Protein AF-A0A8D8ZT81-F1 (afdb_monomer_lite)

pLDDT: mean 88.13, std 11.69, range [46.69, 97.88]

Foldseek 3Di:
DEFEFLVCVVVCVVLVVVQCDDDVPFHRHDDDACLVVVVPCVVPVLVVCVVCLVVDQAYEYADDPLLVVLLVCPDDPPPDDDSSGSRSNCSNVSLVVLVVVCVVVVNDDRHYEYEYAPVCVVVQVPDPVQVPDSSNVHYDYSVCSVVVSVVVGVD

Organism: NCBI:txid428564

Radius of gyration: 14.97 Å; chains: 1; bounding box: 43×34×32 Å

Sequence (155 aa):
MLTYASDGVEFVKDISAKFRTPREGKLPIGVLTLGEQKNIAVNNPEKFVLDMFPQVDYIVPILTPGYFKSLSQHNIHQSTFTNSNLDEAFTSLVHDLMCKHYVQNNCLNDKFRCLIPDLYTMSITNDDNFLSDPTLNVWLPLSDLDTLVSVMLKN

Secondary structure (DSSP, 8-state):
-EE--GGGHHHHHHHHHHHHS-BTTBPPPP---TTTTHHHHTT-HHHHHHHHHHH-S-BEEB--HHHHHHHT-----TT---TTTHHHHTHHHHHHHHHHHHHHTTT--SSB-EEE-GGGHHHHHT-HHHHH-TTTSSEEEGGGHHHHHHHHTT-

Structure (mmCIF, N/CA/C/O backbone):
data_AF-A0A8D8ZT81-F1
#
_entry.id   AF-A0A8D8ZT81-F1
#
loop_
_atom_site.group_PDB
_atom_site.id
_atom_site.type_symbol
_atom_site.label_atom_id
_atom_site.label_alt_id
_atom_site.label_comp_id
_atom_site.label_asym_id
_atom_site.label_entity_id
_atom_site.label_seq_id
_atom_site.pdbx_PDB_ins_code
_atom_site.Cartn_x
_atom_site.Cartn_y
_atom_site.Cartn_z
_atom_site.occupancy
_atom_site.B_iso_or_equiv
_atom_site.auth_seq_id
_atom_site.auth_comp_id
_atom_site.auth_asym_id
_atom_site.auth_atom_id
_atom_site.pdbx_PDB_model_num
ATOM 1 N N . MET A 1 1 ? 0.427 2.541 7.259 1.00 94.88 1 MET A N 1
ATOM 2 C CA . MET A 1 1 ? 1.680 2.809 6.517 1.00 94.88 1 MET A CA 1
ATOM 3 C C . MET A 1 1 ? 1.401 2.693 5.033 1.00 94.88 1 MET A C 1
ATOM 5 O O . MET A 1 1 ? 0.756 1.727 4.643 1.00 94.88 1 MET A O 1
ATOM 9 N N . LEU A 1 2 ? 1.840 3.663 4.232 1.00 96.44 2 LEU A N 1
ATOM 10 C CA . LEU A 1 2 ? 1.806 3.553 2.770 1.00 96.44 2 LEU A CA 1
ATOM 11 C C . LEU A 1 2 ? 3.146 2.980 2.292 1.00 96.44 2 LEU A C 1
ATOM 13 O O . LEU A 1 2 ? 4.187 3.348 2.831 1.00 96.44 2 LEU A O 1
ATOM 17 N N . THR A 1 3 ? 3.124 2.096 1.298 1.00 95.25 3 THR A N 1
ATOM 18 C CA . THR A 1 3 ? 4.331 1.573 0.636 1.00 95.25 3 THR A CA 1
ATOM 19 C C . THR A 1 3 ? 4.159 1.691 -0.873 1.00 95.25 3 THR A C 1
ATOM 21 O O . THR A 1 3 ? 3.086 1.394 -1.397 1.00 95.25 3 THR A O 1
ATOM 24 N N . TYR A 1 4 ? 5.168 2.224 -1.558 1.00 95.31 4 TYR A N 1
ATOM 25 C CA . TYR A 1 4 ? 5.050 2.687 -2.939 1.00 95.31 4 TYR A CA 1
ATOM 26 C C . TYR A 1 4 ? 6.430 2.813 -3.594 1.00 95.31 4 TYR A C 1
ATOM 28 O O . TYR A 1 4 ? 7.428 3.020 -2.904 1.00 95.31 4 TYR A O 1
ATOM 36 N N . ALA A 1 5 ? 6.476 2.708 -4.923 1.00 93.38 5 ALA A N 1
ATOM 37 C CA . ALA A 1 5 ? 7.661 3.020 -5.724 1.00 93.38 5 ALA A CA 1
ATOM 38 C C . ALA A 1 5 ? 7.642 4.478 -6.224 1.00 93.38 5 ALA A C 1
ATOM 40 O O . ALA A 1 5 ? 6.660 5.195 -6.017 1.00 93.38 5 ALA A O 1
ATOM 41 N N . SER A 1 6 ? 8.707 4.937 -6.893 1.00 91.75 6 SER A N 1
ATOM 42 C CA . SER A 1 6 ? 8.830 6.330 -7.360 1.00 91.75 6 SER A CA 1
ATOM 43 C C . SER A 1 6 ? 7.685 6.789 -8.270 1.00 91.75 6 SER A C 1
ATOM 45 O O . SER A 1 6 ? 7.289 7.952 -8.218 1.00 91.75 6 SER A O 1
ATOM 47 N N . ASP A 1 7 ? 7.116 5.893 -9.077 1.00 93.69 7 ASP A N 1
ATOM 48 C CA . ASP A 1 7 ? 5.949 6.166 -9.932 1.00 93.69 7 ASP A CA 1
ATOM 49 C C . ASP A 1 7 ? 4.618 6.227 -9.153 1.00 93.69 7 ASP A C 1
ATOM 51 O O . ASP A 1 7 ? 3.593 6.632 -9.696 1.00 93.69 7 ASP A O 1
ATOM 55 N N . GLY A 1 8 ? 4.632 5.878 -7.865 1.00 94.12 8 GLY A N 1
ATOM 56 C CA . GLY A 1 8 ? 3.505 5.9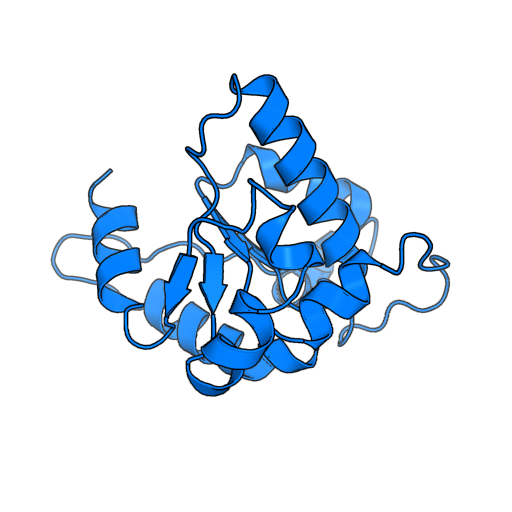79 -6.941 1.00 94.12 8 GLY A CA 1
ATOM 57 C C . GLY A 1 8 ? 3.406 7.310 -6.181 1.00 94.12 8 GLY A C 1
ATOM 58 O O . GLY A 1 8 ? 2.396 7.566 -5.522 1.00 94.12 8 GLY A O 1
ATOM 59 N N . VAL A 1 9 ? 4.442 8.158 -6.242 1.00 93.06 9 VAL A N 1
ATOM 60 C CA . VAL A 1 9 ? 4.605 9.347 -5.378 1.00 93.06 9 VAL A CA 1
ATOM 61 C C . VAL A 1 9 ? 3.427 10.320 -5.471 1.00 93.06 9 VAL A C 1
ATOM 63 O O . VAL A 1 9 ? 3.009 10.878 -4.456 1.00 93.06 9 VAL A O 1
ATOM 66 N N . GLU A 1 10 ? 2.897 10.558 -6.671 1.00 93.50 10 GLU A N 1
ATOM 67 C CA . GLU A 1 10 ? 1.787 11.501 -6.861 1.00 93.50 10 GLU A CA 1
ATOM 68 C C . GLU A 1 10 ? 0.496 10.980 -6.226 1.00 93.50 10 GLU A C 1
ATOM 70 O O . GLU A 1 10 ? -0.115 11.692 -5.430 1.00 93.50 10 GLU A O 1
ATOM 75 N N . PHE A 1 11 ? 0.158 9.704 -6.442 1.00 95.94 11 PHE A N 1
ATOM 76 C CA . PHE A 1 11 ? -1.006 9.078 -5.807 1.00 95.94 11 PHE A CA 1
ATOM 77 C C . PHE A 1 11 ? -0.902 9.101 -4.283 1.00 95.94 11 PHE A C 1
ATOM 79 O O . PHE A 1 11 ? -1.884 9.355 -3.591 1.00 95.94 11 PHE A O 1
ATOM 86 N N . VAL A 1 12 ? 0.296 8.884 -3.736 1.00 94.81 12 VAL A N 1
ATOM 87 C CA . VAL A 1 12 ? 0.531 8.917 -2.287 1.00 94.81 12 VAL A CA 1
ATOM 88 C C . VAL A 1 12 ? 0.234 10.281 -1.686 1.00 94.81 12 VAL A C 1
ATOM 90 O O . VAL A 1 12 ? -0.309 10.334 -0.580 1.00 94.81 12 VAL A O 1
ATOM 93 N N . LYS A 1 13 ? 0.543 11.381 -2.380 1.00 93.44 13 LYS A N 1
ATOM 94 C CA . LYS A 1 13 ? 0.208 12.730 -1.897 1.00 93.44 13 LYS A CA 1
ATOM 95 C C . LYS A 1 13 ? -1.303 12.892 -1.759 1.00 93.44 13 LYS A C 1
ATOM 97 O O . LYS A 1 13 ? -1.770 13.311 -0.697 1.00 93.44 13 LYS A O 1
ATOM 102 N N . ASP A 1 14 ? -2.049 12.487 -2.781 1.00 94.50 14 ASP A N 1
ATOM 103 C CA . ASP A 1 14 ? -3.509 12.600 -2.810 1.00 94.50 14 ASP A CA 1
ATOM 104 C C . ASP A 1 14 ? -4.170 11.687 -1.768 1.00 94.50 14 ASP A C 1
ATOM 106 O O . ASP A 1 14 ? -5.022 12.125 -0.990 1.00 94.50 14 ASP A O 1
ATOM 110 N N . ILE A 1 15 ? -3.714 10.434 -1.674 1.00 96.62 15 ILE A N 1
ATOM 111 C CA . ILE A 1 15 ? -4.177 9.462 -0.675 1.00 96.62 15 ILE A CA 1
ATOM 112 C C . ILE A 1 15 ? -3.893 9.970 0.737 1.00 96.62 15 ILE A C 1
ATOM 114 O O . ILE A 1 15 ? -4.775 9.942 1.595 1.00 96.62 15 ILE A O 1
ATOM 118 N N . SER A 1 16 ? -2.685 10.481 0.983 1.00 95.75 16 SER A N 1
ATOM 119 C CA . SER A 1 16 ? -2.296 11.006 2.293 1.00 95.75 16 SER A CA 1
ATOM 120 C C . SER A 1 16 ? -3.150 12.203 2.694 1.00 95.75 16 SER A C 1
ATOM 122 O O . SER A 1 16 ? -3.598 12.279 3.838 1.00 95.75 16 SER A O 1
ATOM 124 N N . ALA A 1 17 ? -3.415 13.124 1.763 1.00 94.88 17 ALA A N 1
ATOM 125 C CA . ALA A 1 17 ? -4.303 14.257 2.000 1.00 94.88 17 ALA A CA 1
ATOM 126 C C . ALA A 1 17 ? -5.726 13.785 2.336 1.00 94.88 17 ALA A C 1
ATOM 128 O O . ALA A 1 17 ? -6.330 14.254 3.305 1.00 94.88 17 ALA A O 1
ATOM 129 N N . LYS A 1 18 ? -6.241 12.797 1.597 1.00 94.81 18 LYS A N 1
ATOM 130 C CA . LYS A 1 18 ? -7.568 12.218 1.831 1.00 94.81 18 LYS A CA 1
ATOM 131 C C . LYS A 1 18 ? -7.670 11.515 3.185 1.00 94.81 18 LYS A C 1
ATOM 133 O O . LYS A 1 18 ? -8.645 11.726 3.902 1.00 94.81 18 LYS A O 1
ATOM 138 N N . PHE A 1 19 ? -6.673 10.714 3.553 1.00 95.81 19 PHE A N 1
ATOM 139 C CA . PHE A 1 19 ? -6.602 10.022 4.846 1.00 95.81 19 PHE A CA 1
ATOM 140 C C . PHE A 1 19 ? -6.542 11.009 6.017 1.00 95.81 19 PHE A C 1
ATOM 142 O O . PHE A 1 19 ? -7.202 10.805 7.035 1.00 95.81 19 PHE A O 1
ATOM 149 N N . ARG A 1 20 ? -5.817 12.120 5.846 1.00 94.75 20 ARG A N 1
ATOM 150 C CA . ARG A 1 20 ? -5.686 13.188 6.850 1.00 94.75 20 ARG A CA 1
ATOM 151 C C . ARG A 1 20 ? -6.867 14.162 6.884 1.00 94.75 20 ARG A C 1
ATOM 153 O O . ARG A 1 20 ? -6.908 15.019 7.764 1.00 94.75 20 ARG A O 1
ATOM 160 N N . THR A 1 21 ? -7.820 14.054 5.960 1.00 93.50 21 THR A N 1
ATOM 161 C CA . THR A 1 21 ? -9.006 14.914 5.948 1.00 93.50 21 THR A CA 1
ATOM 162 C C . THR A 1 21 ? -9.966 14.480 7.063 1.00 93.50 21 THR A C 1
ATOM 164 O O . THR A 1 21 ? -10.425 13.334 7.045 1.00 93.50 21 THR A O 1
ATOM 167 N N . PRO A 1 22 ? -10.300 15.361 8.028 1.00 89.25 22 PRO A N 1
ATOM 168 C CA . PRO A 1 22 ? -11.259 15.045 9.082 1.00 89.25 22 PRO A CA 1
ATOM 169 C C . PRO A 1 22 ? -12.632 14.696 8.510 1.00 89.25 22 PRO A C 1
ATOM 171 O O . PRO A 1 22 ? -13.059 15.246 7.493 1.00 89.25 22 PRO A O 1
ATOM 174 N N . ARG A 1 23 ? -13.349 13.805 9.192 1.00 87.50 23 ARG A N 1
ATOM 175 C CA . ARG A 1 23 ? -14.726 13.433 8.850 1.00 87.50 23 ARG A CA 1
ATOM 176 C C . ARG A 1 23 ? -15.615 13.658 10.057 1.00 87.50 23 ARG A C 1
ATOM 178 O O . ARG A 1 23 ? -15.145 13.613 11.191 1.00 87.50 23 ARG A O 1
ATOM 185 N N . GLU A 1 24 ? -16.892 13.920 9.813 1.00 88.19 24 GLU A N 1
ATOM 186 C CA . GLU A 1 24 ? -17.841 14.222 10.880 1.00 88.19 24 GLU A CA 1
ATOM 187 C C . GLU A 1 24 ? -17.830 13.121 11.953 1.00 88.19 24 GLU A C 1
ATOM 189 O O . GLU A 1 24 ? -18.019 11.939 11.660 1.00 88.19 24 GLU A O 1
ATOM 194 N N . GLY A 1 25 ? -17.524 13.516 13.191 1.00 84.75 25 GLY A N 1
ATOM 195 C CA . GLY A 1 25 ? -17.452 12.612 14.338 1.00 84.75 25 GLY A CA 1
ATOM 196 C C . GLY A 1 25 ? -16.271 11.631 14.354 1.00 84.75 25 GLY A C 1
ATOM 197 O O . GLY A 1 25 ? -16.279 10.732 15.192 1.00 84.75 25 GLY A O 1
ATOM 198 N N . LYS A 1 26 ? -15.266 11.760 13.470 1.00 88.25 26 LYS A N 1
ATOM 199 C CA . LYS A 1 26 ? -14.120 10.833 13.396 1.00 88.25 26 LYS A CA 1
ATOM 200 C C . LYS A 1 26 ? -12.773 11.549 13.303 1.00 88.25 26 LYS A C 1
ATOM 202 O O . LYS A 1 26 ? -12.631 12.556 12.609 1.00 88.25 26 LYS A O 1
ATOM 207 N N . LEU A 1 27 ? -11.766 10.989 13.976 1.00 89.25 27 LEU A N 1
ATOM 208 C CA . LEU A 1 27 ? -10.385 11.460 13.866 1.00 89.25 27 LEU A CA 1
ATOM 209 C C . LEU A 1 27 ? -9.811 11.147 12.470 1.00 89.25 27 LEU A C 1
ATOM 211 O O . LEU A 1 27 ? -10.183 10.132 11.874 1.00 89.25 27 LEU A O 1
ATOM 215 N N . PRO A 1 28 ? -8.903 11.991 11.945 1.00 92.62 28 PRO A N 1
ATOM 216 C CA . PRO A 1 28 ? -8.165 11.684 10.726 1.00 92.62 28 PRO A CA 1
ATOM 217 C C . PRO A 1 28 ? -7.347 10.397 10.849 1.00 92.62 28 PRO A C 1
ATOM 219 O O . PRO A 1 28 ? -6.858 10.063 11.929 1.00 92.62 28 PRO A O 1
ATOM 222 N N . ILE A 1 29 ? -7.128 9.718 9.725 1.00 94.00 29 ILE A N 1
ATOM 223 C CA . ILE A 1 29 ? -6.245 8.553 9.675 1.00 94.00 29 ILE A CA 1
ATOM 224 C C . ILE A 1 29 ? -4.791 9.032 9.725 1.00 94.00 29 ILE A C 1
ATOM 226 O O . ILE A 1 29 ? -4.356 9.855 8.914 1.00 94.00 29 ILE A O 1
ATOM 230 N N . GLY A 1 30 ? -4.025 8.485 10.670 1.00 93.62 30 GLY A N 1
ATOM 231 C CA . GLY A 1 30 ? -2.580 8.673 10.732 1.00 93.62 30 GLY A CA 1
ATOM 232 C C . GLY A 1 30 ? -1.893 8.020 9.532 1.00 93.62 30 GLY A C 1
ATOM 233 O O . GLY A 1 30 ? -2.116 6.848 9.232 1.00 93.62 30 GLY A O 1
ATOM 234 N N . VAL A 1 31 ? -1.034 8.771 8.845 1.00 94.19 31 VAL A N 1
ATOM 235 C CA . VAL A 1 31 ? -0.309 8.281 7.667 1.00 94.19 31 VAL A CA 1
ATOM 236 C C . VAL A 1 31 ? 1.181 8.263 7.958 1.00 94.19 31 VAL A C 1
ATOM 238 O O . VAL A 1 31 ? 1.742 9.274 8.379 1.00 94.19 31 VAL A O 1
ATOM 241 N N . LEU A 1 32 ? 1.792 7.102 7.719 1.00 93.00 32 LEU A N 1
ATOM 242 C CA . LEU A 1 32 ? 3.221 6.855 7.863 1.00 93.00 32 LEU A CA 1
ATOM 243 C C . LEU A 1 32 ? 3.814 6.515 6.495 1.00 93.00 32 LEU A C 1
ATOM 245 O O . LEU A 1 32 ? 3.395 5.529 5.880 1.00 93.00 32 LEU A O 1
ATOM 249 N N . THR A 1 33 ? 4.790 7.316 6.078 1.00 88.69 33 THR A N 1
ATOM 250 C CA . THR A 1 33 ? 5.705 7.075 4.955 1.00 88.69 33 THR A CA 1
ATOM 251 C C . THR A 1 33 ? 7.141 7.236 5.457 1.00 88.69 33 THR A C 1
ATOM 253 O O . THR A 1 33 ? 7.382 7.985 6.414 1.00 88.69 33 THR A O 1
ATOM 256 N N . LEU A 1 34 ? 8.103 6.540 4.851 1.00 80.69 34 LEU A N 1
ATOM 257 C CA . LEU A 1 34 ? 9.515 6.661 5.230 1.00 80.69 34 LEU A CA 1
ATOM 258 C C . LEU A 1 34 ? 10.058 8.047 4.877 1.00 80.69 34 LEU A C 1
ATOM 260 O O . LEU A 1 34 ? 10.792 8.636 5.674 1.00 80.69 34 LEU A O 1
ATOM 264 N N . GLY A 1 35 ? 9.642 8.609 3.739 1.00 75.56 35 GLY A N 1
ATOM 265 C CA . GLY A 1 35 ? 10.015 9.956 3.312 1.00 75.56 35 GLY A CA 1
ATOM 266 C C . GLY A 1 35 ? 9.624 11.053 4.311 1.00 75.56 35 GLY A C 1
ATOM 267 O O . GLY A 1 35 ? 10.422 11.957 4.576 1.00 75.56 35 GLY A O 1
ATOM 268 N N . GLU A 1 36 ? 8.437 10.973 4.925 1.00 75.50 36 GLU A N 1
ATOM 269 C CA . GLU A 1 36 ? 7.996 11.950 5.938 1.00 75.50 36 GLU A CA 1
ATOM 270 C C . GLU A 1 36 ? 8.721 11.781 7.282 1.00 75.50 36 GLU A C 1
ATOM 272 O O . GLU A 1 36 ? 8.912 12.759 8.004 1.00 75.50 36 GLU A O 1
ATOM 277 N N . GLN A 1 37 ? 9.178 10.566 7.605 1.00 73.25 37 GLN A N 1
ATOM 278 C CA . GLN A 1 37 ? 9.865 10.239 8.863 1.00 73.25 37 GLN A CA 1
ATOM 279 C C . GLN A 1 37 ? 11.396 10.258 8.745 1.00 73.25 37 GLN A C 1
ATOM 281 O O . GLN A 1 37 ? 12.101 9.767 9.629 1.00 73.25 37 GLN A O 1
ATOM 286 N N . LYS A 1 38 ? 11.934 10.874 7.685 1.00 68.19 38 LYS A N 1
ATOM 287 C CA . LYS A 1 38 ? 13.367 10.892 7.345 1.00 68.19 38 LYS A CA 1
ATOM 288 C C . LYS A 1 38 ? 14.305 11.229 8.511 1.00 68.19 38 LYS A C 1
ATOM 290 O O . LYS A 1 38 ? 15.352 10.612 8.645 1.00 68.19 38 LYS A O 1
ATOM 295 N N . ASN A 1 39 ? 13.928 12.152 9.397 1.00 65.69 39 ASN A N 1
ATOM 296 C CA . ASN A 1 39 ? 14.792 12.571 10.510 1.00 65.69 39 ASN A CA 1
ATOM 297 C C . ASN A 1 39 ? 15.028 11.450 11.541 1.00 65.69 39 ASN A C 1
ATOM 299 O O . ASN A 1 39 ? 16.002 11.502 12.286 1.00 65.69 39 ASN A O 1
ATOM 303 N N . ILE A 1 40 ? 14.142 10.452 11.583 1.00 65.19 40 ILE A N 1
ATOM 304 C CA . ILE A 1 40 ? 14.206 9.291 12.477 1.00 65.19 40 ILE A CA 1
ATOM 305 C C . ILE A 1 40 ? 14.639 8.050 11.682 1.00 65.19 40 ILE A C 1
ATOM 307 O O . ILE A 1 40 ? 15.469 7.273 12.151 1.00 65.19 40 ILE A O 1
ATOM 311 N N . ALA A 1 41 ? 14.132 7.897 10.455 1.00 61.81 41 ALA A N 1
ATOM 312 C CA . ALA A 1 41 ? 14.383 6.739 9.604 1.00 61.81 41 ALA A CA 1
ATOM 313 C C . ALA A 1 41 ? 15.797 6.708 8.999 1.00 61.81 41 ALA A C 1
ATOM 315 O O . ALA A 1 41 ? 16.345 5.626 8.856 1.00 61.81 41 ALA A O 1
ATOM 316 N N . VAL A 1 42 ? 16.431 7.844 8.675 1.00 62.38 42 VAL A N 1
ATOM 317 C CA . VAL A 1 42 ? 17.718 7.865 7.934 1.00 62.38 42 VAL A CA 1
ATOM 318 C C . VAL A 1 42 ? 18.861 7.166 8.680 1.00 62.38 42 VAL A C 1
ATOM 320 O O . VAL A 1 42 ? 19.742 6.598 8.043 1.00 62.38 42 VAL A O 1
ATOM 323 N N . ASN A 1 43 ? 18.838 7.151 10.015 1.00 70.75 43 ASN A N 1
ATOM 324 C CA . ASN A 1 43 ? 19.900 6.517 10.800 1.00 70.75 43 ASN A CA 1
ATOM 325 C C . ASN A 1 43 ? 19.858 4.983 10.732 1.00 70.75 43 ASN A C 1
ATOM 327 O O . ASN A 1 43 ? 20.905 4.342 10.786 1.00 70.75 43 ASN A O 1
ATOM 331 N N . ASN A 1 44 ? 18.661 4.393 10.649 1.00 81.00 44 ASN A N 1
ATOM 332 C CA . ASN A 1 44 ? 18.472 2.954 10.471 1.00 81.00 44 ASN A CA 1
ATOM 333 C C . ASN A 1 44 ? 17.060 2.672 9.912 1.00 81.00 44 ASN A C 1
ATOM 335 O O . ASN A 1 44 ? 16.139 2.363 10.677 1.00 81.00 44 ASN A O 1
ATOM 339 N N . PRO A 1 45 ? 16.868 2.814 8.591 1.00 79.94 45 PRO A N 1
ATOM 340 C CA . PRO A 1 45 ? 15.539 2.740 7.986 1.00 79.94 45 PRO A CA 1
ATOM 341 C C . PRO A 1 45 ? 14.959 1.324 8.033 1.00 79.94 45 PRO A C 1
ATOM 343 O O . PRO A 1 45 ? 13.756 1.167 8.218 1.00 79.94 45 PRO A O 1
ATOM 346 N N . GLU A 1 46 ? 15.809 0.297 7.977 1.00 85.25 46 GLU A N 1
ATOM 347 C CA . GLU A 1 46 ? 15.404 -1.098 8.164 1.00 85.25 46 GLU A CA 1
ATOM 348 C C . GLU A 1 46 ? 14.806 -1.319 9.557 1.00 85.25 46 GLU A C 1
ATOM 350 O O . GLU A 1 46 ? 13.673 -1.788 9.683 1.00 85.25 46 GLU A O 1
ATOM 355 N N . LYS A 1 47 ? 15.527 -0.914 10.613 1.00 86.94 47 LYS A N 1
ATOM 356 C CA . LYS A 1 47 ? 15.016 -1.002 11.986 1.00 86.94 47 LYS A CA 1
ATOM 357 C C . LYS A 1 47 ? 13.722 -0.212 12.151 1.00 86.94 47 LYS A C 1
ATOM 359 O O . LYS A 1 47 ? 12.803 -0.693 12.803 1.00 86.94 47 LYS A O 1
ATOM 364 N N . PHE A 1 48 ? 13.639 0.974 11.555 1.00 87.62 48 PHE A N 1
ATOM 365 C CA . PHE A 1 48 ? 12.427 1.782 11.606 1.00 87.62 48 PHE A CA 1
ATOM 366 C C . PHE A 1 48 ? 11.225 1.050 10.993 1.00 87.62 48 PHE A C 1
ATOM 368 O O . PHE A 1 48 ? 10.164 1.004 11.611 1.00 87.62 48 PHE A O 1
ATOM 375 N N . VAL A 1 49 ? 11.387 0.436 9.815 1.00 90.62 49 VAL A N 1
ATOM 376 C CA . VAL A 1 49 ? 10.333 -0.376 9.185 1.00 90.62 49 VAL A CA 1
ATOM 377 C C . VAL A 1 49 ? 9.936 -1.541 10.092 1.00 90.62 49 VAL A C 1
ATOM 379 O O . VAL A 1 49 ? 8.745 -1.738 10.326 1.00 90.62 49 VAL A O 1
ATOM 382 N N . LEU A 1 50 ? 10.909 -2.271 10.644 1.00 91.88 50 LEU A N 1
ATOM 383 C CA . LEU A 1 50 ? 10.662 -3.402 11.546 1.00 91.88 50 LEU A CA 1
ATOM 384 C C . LEU A 1 50 ? 9.912 -2.992 12.820 1.00 91.88 50 LEU A C 1
ATOM 386 O O . LEU A 1 50 ? 9.010 -3.707 13.251 1.00 91.88 50 LEU A O 1
ATOM 390 N N . ASP A 1 51 ? 10.252 -1.840 13.400 1.00 91.81 51 ASP A N 1
ATOM 391 C CA . ASP A 1 51 ? 9.608 -1.327 14.608 1.00 91.81 51 ASP A CA 1
ATOM 392 C C . ASP A 1 51 ? 8.197 -0.787 14.302 1.00 91.81 51 ASP A C 1
ATOM 394 O O . ASP A 1 51 ? 7.282 -0.961 15.110 1.00 91.81 51 ASP A O 1
ATOM 398 N N . MET A 1 52 ? 7.987 -0.147 13.142 1.00 92.19 52 MET A N 1
ATOM 399 C CA . MET A 1 52 ? 6.705 0.476 12.790 1.00 92.19 52 MET A CA 1
ATOM 400 C C . MET A 1 52 ? 5.677 -0.485 12.200 1.00 92.19 52 MET A C 1
ATOM 402 O O . MET A 1 52 ? 4.480 -0.311 12.438 1.00 92.19 52 MET A O 1
ATOM 406 N N . PHE A 1 53 ? 6.111 -1.495 11.446 1.00 95.06 53 PHE A N 1
ATOM 407 C CA . PHE A 1 53 ? 5.221 -2.479 10.831 1.00 95.06 53 PHE A CA 1
ATOM 408 C C . PHE A 1 53 ? 4.211 -3.100 11.815 1.00 95.06 53 PHE A C 1
ATOM 410 O O . PHE A 1 53 ? 3.025 -3.141 11.477 1.00 95.06 53 PHE A O 1
ATOM 417 N N . PRO A 1 54 ? 4.585 -3.555 13.030 1.00 94.75 54 PRO A N 1
ATOM 418 C CA . PRO A 1 54 ? 3.611 -4.093 13.980 1.00 94.75 54 PRO A CA 1
ATOM 419 C C . PRO A 1 54 ? 2.694 -3.020 14.584 1.00 94.75 54 PRO A C 1
ATOM 421 O O . PRO A 1 54 ? 1.566 -3.341 14.939 1.00 94.75 54 PRO A O 1
ATOM 424 N N . GLN A 1 55 ? 3.138 -1.761 14.671 1.00 94.00 55 GLN A N 1
ATOM 425 C CA . GLN A 1 55 ? 2.410 -0.674 15.341 1.00 94.00 55 GLN A CA 1
ATOM 426 C C . GLN A 1 55 ? 1.290 -0.051 14.501 1.00 94.00 55 GLN A C 1
ATOM 428 O O . GLN A 1 55 ? 0.410 0.601 15.052 1.00 94.00 55 GLN A O 1
ATOM 433 N N . VAL A 1 56 ? 1.331 -0.190 13.175 1.00 95.00 56 VAL A N 1
ATOM 434 C CA . VAL A 1 56 ? 0.287 0.361 12.299 1.00 95.00 56 VAL A CA 1
ATOM 435 C C . VAL A 1 56 ? -0.894 -0.595 12.176 1.00 95.00 56 VAL A C 1
ATOM 437 O O . VAL A 1 56 ? -0.692 -1.804 12.084 1.00 95.00 56 VAL A O 1
ATOM 440 N N . ASP A 1 57 ? -2.113 -0.064 12.087 1.00 95.50 57 ASP A N 1
ATOM 441 C CA . ASP A 1 57 ? -3.321 -0.881 11.883 1.00 95.50 57 ASP A CA 1
ATOM 442 C C . ASP A 1 57 ? -3.382 -1.472 10.473 1.00 95.50 57 ASP A C 1
ATOM 444 O O . ASP A 1 57 ? -3.779 -2.617 10.284 1.00 95.50 57 ASP A O 1
ATOM 448 N N . TYR A 1 58 ? -2.938 -0.695 9.479 1.00 96.19 58 TYR A N 1
ATOM 449 C CA . TYR A 1 58 ? -3.002 -1.072 8.070 1.00 96.19 58 TYR A CA 1
ATOM 450 C C . TYR A 1 58 ? -1.688 -0.816 7.329 1.00 96.19 58 TYR A C 1
ATOM 452 O O . TYR A 1 58 ? -1.024 0.212 7.529 1.00 96.19 58 TYR A O 1
ATOM 460 N N . ILE A 1 59 ? -1.361 -1.7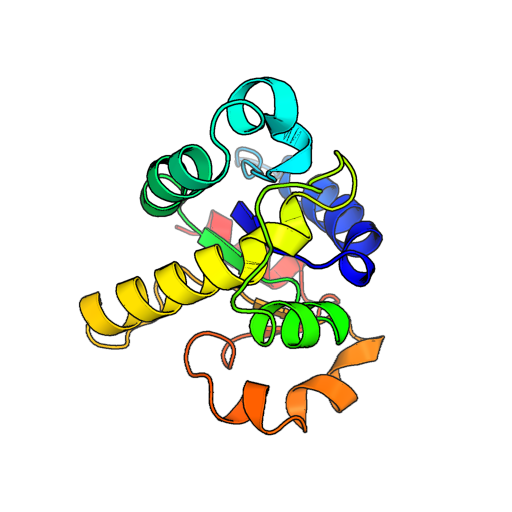20 6.406 1.00 97.06 59 ILE A N 1
ATOM 461 C CA . ILE A 1 59 ? -0.392 -1.499 5.326 1.00 97.06 59 ILE A CA 1
ATOM 462 C C . ILE A 1 59 ? -1.181 -1.270 4.038 1.00 97.06 59 ILE A C 1
ATOM 464 O O . ILE A 1 59 ? -2.077 -2.044 3.706 1.00 97.06 59 ILE A O 1
ATOM 468 N N . VAL A 1 60 ? -0.855 -0.204 3.316 1.00 97.56 60 VAL A N 1
ATOM 469 C CA . VAL A 1 60 ? -1.542 0.198 2.084 1.00 97.56 60 VAL A CA 1
ATOM 470 C C . VAL A 1 60 ? -0.507 0.253 0.959 1.00 97.56 60 VAL A C 1
ATOM 472 O O . VAL A 1 60 ? 0.146 1.286 0.774 1.00 97.56 60 VAL A O 1
ATOM 475 N N . PRO A 1 61 ? -0.292 -0.865 0.247 1.00 97.12 61 PRO A N 1
ATOM 476 C CA . PRO A 1 61 ? 0.515 -0.877 -0.964 1.00 97.12 61 PRO A CA 1
ATOM 477 C C . PRO A 1 61 ? -0.155 -0.096 -2.088 1.00 97.12 61 PRO A C 1
ATOM 479 O O . PRO A 1 61 ? -1.332 -0.317 -2.381 1.00 97.12 61 PRO A O 1
ATOM 482 N N . ILE A 1 62 ? 0.601 0.797 -2.723 1.00 97.50 62 ILE A N 1
ATOM 483 C CA . ILE A 1 62 ? 0.193 1.474 -3.954 1.00 97.50 62 ILE A CA 1
ATOM 484 C C . ILE A 1 62 ? 0.821 0.712 -5.109 1.00 97.50 62 ILE A C 1
ATOM 486 O O . ILE A 1 62 ? 2.013 0.847 -5.388 1.00 97.50 62 ILE A O 1
ATOM 490 N N . LEU A 1 63 ? 0.018 -0.140 -5.732 1.00 96.38 63 LEU A N 1
ATOM 491 C CA . LEU A 1 63 ? 0.481 -1.072 -6.743 1.00 96.38 63 LEU A CA 1
ATOM 492 C C . LEU A 1 63 ? 0.603 -0.340 -8.077 1.00 96.38 63 LEU A C 1
ATOM 494 O O . LEU A 1 63 ? -0.389 0.045 -8.693 1.00 96.38 63 LEU A O 1
ATOM 498 N N . THR A 1 64 ? 1.840 -0.153 -8.509 1.00 96.00 64 THR A N 1
ATOM 499 C CA . THR A 1 64 ? 2.238 0.412 -9.799 1.00 96.00 64 THR A CA 1
ATOM 500 C C . THR A 1 64 ? 3.199 -0.562 -10.488 1.00 96.00 64 THR A C 1
ATOM 502 O O . THR A 1 64 ? 3.757 -1.440 -9.822 1.00 96.00 64 THR A O 1
ATOM 505 N N . PRO A 1 65 ? 3.466 -0.427 -11.797 1.00 94.00 65 PRO A N 1
ATOM 506 C CA . PRO A 1 65 ? 4.525 -1.202 -12.442 1.00 94.00 65 PRO A CA 1
ATOM 507 C C . PRO A 1 65 ? 5.888 -1.053 -11.741 1.00 94.00 65 PRO A C 1
ATOM 509 O O . PRO A 1 65 ? 6.624 -2.031 -11.598 1.00 94.00 65 PRO A O 1
ATOM 512 N N . GLY A 1 66 ? 6.214 0.149 -11.250 1.00 92.81 66 GLY A N 1
ATOM 513 C CA . GLY A 1 66 ? 7.414 0.403 -10.455 1.00 92.81 66 GLY A CA 1
ATOM 514 C C . GLY A 1 66 ? 7.444 -0.374 -9.140 1.00 92.81 66 GLY A C 1
ATOM 515 O O . GLY A 1 66 ? 8.505 -0.872 -8.773 1.00 92.81 66 GLY A O 1
ATOM 516 N N . TYR A 1 67 ? 6.297 -0.553 -8.477 1.00 93.75 67 TYR A N 1
ATOM 517 C CA . TYR A 1 67 ? 6.198 -1.330 -7.238 1.00 93.75 67 TYR A CA 1
ATOM 518 C C . TYR A 1 67 ? 6.616 -2.789 -7.447 1.00 93.75 67 TYR A C 1
ATOM 520 O O . TYR A 1 67 ? 7.469 -3.299 -6.732 1.00 93.75 67 TYR A O 1
ATOM 528 N N . PHE A 1 68 ? 6.093 -3.466 -8.471 1.00 91.62 68 PHE A N 1
ATOM 529 C CA . PHE A 1 68 ? 6.491 -4.856 -8.748 1.00 91.62 68 PHE A CA 1
ATOM 530 C C . PHE A 1 68 ? 7.951 -4.962 -9.182 1.00 91.62 68 PHE A C 1
ATOM 532 O O . PHE A 1 68 ? 8.661 -5.891 -8.788 1.00 91.62 68 PHE A O 1
ATOM 539 N N . LYS A 1 69 ? 8.439 -3.974 -9.941 1.00 89.75 69 LYS A N 1
ATOM 540 C CA . LYS A 1 69 ? 9.856 -3.902 -10.297 1.00 89.75 69 LYS A CA 1
ATOM 541 C C . LYS A 1 69 ? 10.739 -3.819 -9.049 1.00 89.75 69 LYS A C 1
ATOM 543 O O . LYS A 1 69 ? 11.757 -4.509 -9.007 1.00 89.75 69 LYS A O 1
ATOM 548 N N . SER A 1 70 ? 10.359 -3.037 -8.041 1.00 88.50 70 SER A N 1
ATOM 549 C CA . SER A 1 70 ? 11.135 -2.912 -6.804 1.00 88.50 70 SER A CA 1
ATOM 550 C C . SER A 1 70 ? 11.056 -4.161 -5.914 1.00 88.50 70 SER A C 1
ATOM 552 O O . SER A 1 70 ? 12.035 -4.466 -5.238 1.00 88.50 70 SER A O 1
ATOM 554 N N . LEU A 1 71 ? 9.978 -4.957 -5.981 1.00 87.62 71 LEU A N 1
ATOM 555 C CA . LEU A 1 71 ? 9.913 -6.263 -5.300 1.00 87.62 71 LEU A CA 1
ATOM 556 C C . LEU A 1 71 ? 10.959 -7.255 -5.825 1.00 87.62 71 LEU A C 1
ATOM 558 O O . LEU A 1 71 ? 11.563 -7.984 -5.046 1.00 87.62 71 LEU A O 1
ATOM 562 N N . SER A 1 72 ? 11.220 -7.254 -7.136 1.00 77.44 72 SER A N 1
ATOM 563 C CA . SER A 1 72 ? 12.214 -8.152 -7.751 1.00 77.44 72 SER A CA 1
ATOM 564 C C . SER A 1 72 ? 13.670 -7.811 -7.391 1.00 77.44 72 SER A C 1
ATOM 566 O O . SER A 1 72 ? 14.588 -8.603 -7.618 1.00 77.44 72 SER A O 1
ATOM 568 N N . GLN A 1 73 ? 13.907 -6.627 -6.823 1.00 69.38 73 GLN A N 1
ATOM 569 C CA . GLN A 1 73 ? 15.229 -6.115 -6.479 1.00 69.38 73 GLN A CA 1
ATOM 570 C C . GLN A 1 73 ? 15.580 -6.453 -5.024 1.00 69.38 73 GLN A C 1
ATOM 572 O O . GLN A 1 73 ? 15.770 -5.571 -4.194 1.00 69.38 73 GLN A O 1
ATOM 577 N N . HIS A 1 74 ? 15.733 -7.743 -4.712 1.00 57.50 74 HIS A N 1
ATOM 578 C CA . HIS A 1 74 ? 16.029 -8.240 -3.355 1.00 57.50 74 HIS A CA 1
ATOM 579 C C . HIS A 1 74 ? 17.383 -7.802 -2.755 1.00 57.50 74 HIS A C 1
ATOM 581 O O . HIS A 1 74 ? 17.734 -8.220 -1.658 1.00 57.50 74 HIS A O 1
ATOM 587 N N . ASN A 1 75 ? 18.172 -6.979 -3.449 1.00 51.94 75 ASN A N 1
ATOM 588 C CA . ASN A 1 75 ? 19.512 -6.584 -3.021 1.00 51.94 75 ASN A CA 1
ATOM 589 C C . ASN A 1 75 ? 19.778 -5.116 -3.350 1.00 51.94 75 ASN A C 1
ATOM 591 O O . ASN A 1 75 ? 20.557 -4.801 -4.253 1.00 51.94 75 ASN A O 1
ATOM 595 N N . ILE A 1 76 ? 19.154 -4.198 -2.615 1.00 54.31 76 ILE A N 1
ATOM 596 C CA . ILE A 1 76 ? 19.604 -2.810 -2.662 1.00 54.31 76 ILE A CA 1
ATOM 597 C C . ILE A 1 76 ? 20.843 -2.711 -1.782 1.00 54.31 76 ILE A C 1
ATOM 599 O O . ILE A 1 76 ? 20.767 -2.727 -0.553 1.00 54.31 76 ILE A O 1
ATOM 603 N N . HIS A 1 77 ? 22.007 -2.642 -2.430 1.00 52.59 77 HIS A N 1
ATOM 604 C CA . HIS A 1 77 ? 23.245 -2.239 -1.777 1.00 52.59 77 HIS A CA 1
ATOM 605 C C . HIS A 1 77 ? 22.963 -0.961 -0.971 1.00 52.59 77 HIS A C 1
ATOM 607 O O . HIS A 1 77 ? 22.607 0.067 -1.546 1.00 52.59 77 HIS A O 1
ATOM 613 N N . GLN A 1 78 ? 23.138 -1.031 0.353 1.00 51.28 78 GLN A N 1
ATOM 614 C CA . GLN A 1 78 ? 22.831 0.029 1.329 1.00 51.28 78 GLN A CA 1
ATOM 615 C C . GLN A 1 78 ? 23.543 1.379 1.071 1.00 51.28 78 GLN A C 1
ATOM 617 O O . GLN A 1 78 ? 23.383 2.330 1.829 1.00 51.28 78 GLN A O 1
ATOM 622 N N . SER A 1 79 ? 24.354 1.487 0.017 1.00 46.69 79 SER A N 1
ATOM 623 C CA . SER A 1 79 ? 25.252 2.603 -0.257 1.00 46.69 79 SER A CA 1
ATOM 624 C C . SER A 1 79 ? 24.648 3.757 -1.071 1.00 46.69 79 SER A C 1
ATOM 626 O O . SER A 1 79 ? 25.349 4.744 -1.272 1.00 46.69 79 SER A O 1
ATOM 628 N N . THR A 1 80 ? 23.390 3.696 -1.538 1.00 54.88 80 THR A N 1
ATOM 629 C CA . THR A 1 80 ? 22.793 4.775 -2.373 1.00 54.88 80 THR A CA 1
ATOM 630 C C . THR A 1 80 ? 21.304 5.053 -2.107 1.00 54.88 80 THR A C 1
ATOM 632 O O . THR A 1 80 ? 20.511 5.264 -3.028 1.00 54.88 80 THR A O 1
ATOM 635 N N . PHE A 1 81 ? 20.897 5.120 -0.837 1.00 62.97 81 PHE A N 1
ATOM 636 C CA . PHE A 1 81 ? 19.590 5.700 -0.513 1.00 62.97 81 PHE A CA 1
ATOM 637 C C . PHE A 1 81 ? 19.662 7.226 -0.603 1.00 62.97 81 PHE A C 1
ATOM 639 O O . PHE A 1 81 ? 20.478 7.876 0.050 1.00 62.97 81 PHE A O 1
ATOM 646 N N . THR A 1 82 ? 18.801 7.803 -1.429 1.00 64.38 82 THR A N 1
ATOM 647 C CA . THR A 1 82 ? 18.527 9.234 -1.459 1.00 64.38 82 THR A CA 1
ATOM 648 C C . THR A 1 82 ? 17.179 9.485 -0.796 1.00 64.38 82 THR A C 1
ATOM 650 O O . THR A 1 82 ? 16.311 8.616 -0.742 1.00 64.38 82 THR A O 1
ATOM 653 N N . ASN A 1 83 ? 16.956 10.706 -0.311 1.00 63.91 83 ASN A N 1
ATOM 654 C CA . ASN A 1 83 ? 15.677 11.070 0.310 1.00 63.91 83 ASN A CA 1
ATOM 655 C C . ASN A 1 83 ? 14.463 10.815 -0.602 1.00 63.91 83 ASN A C 1
ATOM 657 O O . ASN A 1 83 ? 13.352 10.676 -0.106 1.00 63.91 83 ASN A O 1
ATOM 661 N N . SER A 1 84 ? 14.665 10.777 -1.920 1.00 67.81 84 SER A N 1
ATOM 662 C CA . SER A 1 84 ? 13.615 10.556 -2.912 1.00 67.81 84 SER A CA 1
ATOM 663 C C . SER A 1 84 ? 13.331 9.084 -3.218 1.00 67.81 84 SER A C 1
ATOM 665 O O . SER A 1 84 ? 12.296 8.817 -3.812 1.00 67.81 84 SER A O 1
ATOM 667 N N . ASN A 1 85 ? 14.210 8.145 -2.846 1.00 77.56 85 ASN A N 1
ATOM 668 C CA . ASN A 1 85 ? 14.036 6.718 -3.155 1.00 77.56 85 ASN A CA 1
ATOM 669 C C . ASN A 1 85 ? 13.839 5.833 -1.915 1.00 77.56 85 ASN A C 1
ATOM 671 O O . ASN A 1 85 ? 13.736 4.619 -2.058 1.00 77.56 85 ASN A O 1
ATOM 675 N N . LEU A 1 86 ? 13.787 6.420 -0.713 1.00 83.19 86 LEU A N 1
ATOM 676 C CA . LEU A 1 86 ? 13.744 5.655 0.532 1.00 83.19 86 LEU A CA 1
ATOM 677 C C . LEU A 1 86 ? 12.500 4.757 0.616 1.00 83.19 86 LEU A C 1
ATOM 679 O O . LEU A 1 86 ? 12.623 3.589 0.951 1.00 83.19 86 LEU A O 1
ATOM 683 N N . ASP A 1 87 ? 11.312 5.258 0.272 1.00 87.75 87 ASP A N 1
ATOM 684 C CA . ASP A 1 87 ? 10.095 4.433 0.283 1.00 87.75 87 ASP A CA 1
ATOM 685 C C . ASP A 1 87 ? 10.159 3.277 -0.732 1.00 87.75 87 ASP A C 1
ATOM 687 O O . ASP A 1 87 ? 9.874 2.136 -0.363 1.00 87.75 87 ASP A O 1
ATOM 691 N N . GLU A 1 88 ? 10.614 3.543 -1.965 1.00 90.19 88 GLU A N 1
ATOM 692 C CA . GLU A 1 88 ? 10.789 2.513 -3.002 1.00 90.19 88 GLU A CA 1
ATOM 693 C C . GLU A 1 88 ? 11.787 1.444 -2.555 1.00 90.19 88 GLU A C 1
ATOM 695 O O . GLU A 1 88 ? 11.532 0.247 -2.692 1.00 90.19 88 GLU A O 1
ATOM 700 N N . ALA A 1 89 ? 12.898 1.873 -1.958 1.00 86.44 89 A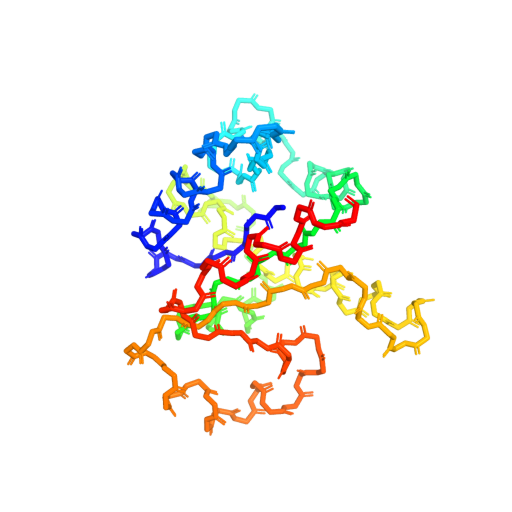LA A N 1
ATOM 701 C CA . ALA A 1 89 ? 13.970 0.991 -1.538 1.00 86.44 89 ALA A CA 1
ATOM 702 C C . ALA A 1 89 ? 13.545 -0.049 -0.491 1.00 86.44 89 ALA A C 1
ATOM 704 O O . ALA A 1 89 ? 14.101 -1.143 -0.425 1.00 86.44 89 ALA A O 1
ATOM 705 N N . PHE A 1 90 ? 12.553 0.287 0.328 1.00 88.75 90 PHE A N 1
ATOM 706 C CA . PHE A 1 90 ? 12.065 -0.588 1.387 1.00 88.75 90 PHE A CA 1
ATOM 707 C C . PHE A 1 90 ? 10.778 -1.333 1.016 1.00 88.75 90 PHE A C 1
ATOM 709 O O . PHE A 1 90 ? 10.259 -2.076 1.847 1.00 88.75 90 PHE A O 1
ATOM 716 N N . THR A 1 91 ? 10.284 -1.207 -0.221 1.00 91.56 91 THR A N 1
ATOM 717 C CA . THR A 1 91 ? 9.109 -1.962 -0.700 1.00 91.56 91 THR A CA 1
ATOM 718 C C . THR A 1 91 ? 9.282 -3.471 -0.542 1.00 91.56 91 THR A C 1
ATOM 720 O O . THR A 1 91 ? 8.404 -4.105 0.036 1.00 91.56 91 THR A O 1
ATOM 723 N N . SER A 1 92 ? 10.425 -4.034 -0.952 1.00 91.00 92 SER A N 1
ATOM 724 C CA . SER A 1 92 ? 10.705 -5.471 -0.802 1.00 91.00 92 SER A CA 1
ATOM 725 C C . SER A 1 92 ? 10.743 -5.903 0.669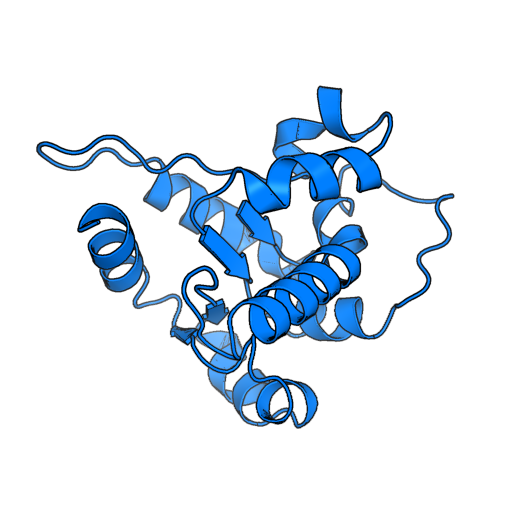 1.00 91.00 92 SER A C 1
ATOM 727 O O . SER A 1 92 ? 10.148 -6.920 1.010 1.00 91.00 92 SER A O 1
ATOM 729 N N . LEU A 1 93 ? 11.337 -5.107 1.570 1.00 92.06 93 LEU A N 1
ATOM 730 C CA . LEU A 1 93 ? 11.330 -5.425 3.004 1.00 92.06 93 LEU A CA 1
ATOM 731 C C . LEU A 1 93 ? 9.909 -5.406 3.584 1.00 92.06 93 LEU A C 1
ATOM 733 O O . LEU A 1 93 ? 9.535 -6.294 4.348 1.00 92.06 93 LEU A O 1
ATOM 737 N N . VAL A 1 94 ? 9.112 -4.388 3.249 1.00 94.25 94 VAL A N 1
ATOM 738 C CA . VAL A 1 94 ? 7.719 -4.292 3.711 1.00 94.25 94 VAL A CA 1
ATOM 739 C C . VAL A 1 94 ? 6.906 -5.471 3.183 1.00 94.25 94 VAL A C 1
ATOM 741 O O . VAL A 1 94 ? 6.133 -6.056 3.938 1.00 94.25 94 VAL A O 1
ATOM 744 N N . HIS A 1 95 ? 7.113 -5.853 1.926 1.00 95.00 95 HIS A N 1
ATOM 745 C CA . HIS A 1 95 ? 6.466 -7.003 1.306 1.00 95.00 95 HIS A CA 1
ATOM 746 C C . HIS A 1 95 ? 6.849 -8.333 1.970 1.00 95.00 95 HIS A C 1
ATOM 748 O O . HIS A 1 95 ? 5.964 -9.124 2.301 1.00 95.00 95 HIS A O 1
ATOM 754 N N . ASP A 1 96 ? 8.123 -8.541 2.304 1.00 94.56 96 ASP A N 1
ATOM 755 C CA . ASP A 1 96 ? 8.564 -9.709 3.076 1.00 94.56 96 ASP A CA 1
ATOM 756 C C . ASP A 1 96 ? 7.868 -9.781 4.443 1.00 94.56 96 ASP A C 1
ATOM 758 O O . ASP A 1 96 ? 7.490 -10.860 4.912 1.00 94.56 96 ASP A O 1
ATOM 762 N N . LEU A 1 97 ? 7.687 -8.635 5.106 1.00 95.88 97 LEU A N 1
ATOM 763 C CA . LEU A 1 97 ? 6.958 -8.553 6.373 1.00 95.88 97 LEU A CA 1
ATOM 764 C C . LEU A 1 97 ? 5.463 -8.828 6.192 1.00 95.88 97 LEU A C 1
ATOM 766 O O . LEU A 1 97 ? 4.874 -9.507 7.034 1.00 95.88 97 LEU A O 1
ATOM 770 N N . MET A 1 98 ? 4.858 -8.368 5.094 1.00 96.56 98 MET A N 1
ATOM 771 C CA . MET A 1 98 ? 3.477 -8.706 4.739 1.00 96.56 98 MET A CA 1
ATOM 772 C C . MET A 1 98 ? 3.315 -10.215 4.547 1.00 96.56 98 MET A C 1
ATOM 774 O O . MET A 1 98 ? 2.443 -10.814 5.174 1.00 96.56 98 MET A O 1
ATOM 778 N N . CYS A 1 99 ? 4.190 -10.848 3.765 1.00 95.56 99 CYS A N 1
ATOM 779 C CA . CYS A 1 99 ? 4.187 -12.296 3.558 1.00 95.56 99 CYS A CA 1
ATOM 780 C C . CYS A 1 99 ? 4.330 -13.063 4.880 1.00 95.56 99 CYS A C 1
ATOM 782 O O . CYS A 1 99 ? 3.560 -13.985 5.155 1.00 95.56 99 CYS A O 1
ATOM 784 N N . LYS A 1 100 ? 5.273 -12.655 5.741 1.00 96.25 100 LYS A N 1
ATOM 785 C CA . LYS A 1 100 ? 5.468 -13.264 7.068 1.00 96.25 100 LYS A CA 1
ATOM 786 C C . LYS A 1 100 ? 4.231 -13.117 7.953 1.00 96.25 100 LYS A C 1
ATOM 788 O O . LYS A 1 100 ? 3.787 -14.114 8.518 1.00 96.25 100 LYS A O 1
ATOM 793 N N . HIS A 1 101 ? 3.660 -11.913 8.047 1.00 97.00 101 HIS A N 1
ATOM 794 C CA . HIS A 1 101 ? 2.447 -11.650 8.834 1.00 97.00 101 HIS A CA 1
ATOM 795 C C . HIS A 1 101 ? 1.261 -12.463 8.316 1.00 97.00 101 HIS A C 1
ATOM 797 O O . HIS A 1 101 ? 0.557 -13.078 9.107 1.00 97.00 101 HIS A O 1
ATOM 803 N N . TYR A 1 102 ? 1.076 -12.536 6.997 1.00 96.62 102 TYR A N 1
ATOM 804 C CA . TYR A 1 102 ? 0.012 -13.323 6.373 1.00 96.62 102 TYR A CA 1
ATOM 805 C C . TYR A 1 102 ? 0.075 -14.797 6.776 1.00 96.62 102 TYR A C 1
ATOM 807 O O . TYR A 1 102 ? -0.915 -15.356 7.243 1.00 96.62 102 TYR A O 1
ATOM 815 N N . VAL A 1 103 ? 1.252 -15.418 6.650 1.00 96.81 103 VAL A N 1
ATOM 816 C CA . VAL A 1 103 ? 1.460 -16.826 7.021 1.00 96.81 103 VAL A CA 1
ATOM 817 C C . VAL A 1 103 ? 1.270 -17.032 8.525 1.00 96.81 103 VAL A C 1
ATOM 819 O O . VAL A 1 103 ? 0.609 -17.983 8.937 1.00 96.81 103 VAL A O 1
ATOM 822 N N . GLN A 1 104 ? 1.799 -16.128 9.355 1.00 96.38 104 GLN A N 1
ATOM 823 C CA . GLN A 1 104 ? 1.625 -16.175 10.812 1.00 96.38 104 GLN A CA 1
ATOM 824 C C . GLN A 1 104 ? 0.161 -16.006 11.235 1.00 96.38 104 GLN A C 1
ATOM 826 O O . GLN A 1 104 ? -0.257 -16.590 12.233 1.00 96.38 104 GLN A O 1
ATOM 831 N N . ASN A 1 105 ? -0.628 -15.266 10.456 1.00 95.94 105 ASN A N 1
ATOM 832 C CA . ASN A 1 105 ? -2.051 -15.047 10.680 1.00 95.94 105 ASN A CA 1
ATOM 833 C C . ASN A 1 105 ? -2.940 -16.085 9.968 1.00 95.94 105 ASN A C 1
ATOM 835 O O . ASN A 1 105 ? -4.066 -15.783 9.576 1.00 95.94 105 ASN A O 1
ATOM 839 N N . ASN A 1 106 ? -2.444 -17.312 9.772 1.00 96.00 106 ASN A N 1
ATOM 840 C CA . ASN A 1 106 ? -3.175 -18.410 9.124 1.00 96.00 106 ASN A CA 1
ATOM 841 C C . ASN A 1 106 ? -3.723 -18.052 7.732 1.00 96.00 106 ASN A C 1
ATOM 843 O O . ASN A 1 106 ? -4.824 -18.468 7.367 1.00 96.00 106 ASN A O 1
ATOM 847 N N . CYS A 1 107 ? -2.970 -17.267 6.962 1.00 94.00 107 CYS A N 1
ATOM 848 C CA . CYS A 1 107 ? -3.354 -16.807 5.629 1.00 94.00 107 CYS A CA 1
ATOM 849 C C . CYS A 1 107 ? -4.632 -15.940 5.621 1.00 94.00 107 CYS A C 1
ATOM 851 O O . CYS A 1 107 ? -5.353 -15.881 4.621 1.00 94.00 107 CYS A O 1
ATOM 853 N N . LEU A 1 108 ? -4.922 -15.244 6.724 1.00 93.50 108 LEU A N 1
ATOM 854 C CA . LEU A 1 108 ? -5.998 -14.261 6.806 1.00 93.50 108 LEU A CA 1
ATOM 855 C C . LEU A 1 108 ? -5.431 -12.847 6.663 1.00 93.50 108 LEU A C 1
ATOM 857 O O . LEU A 1 108 ? -4.531 -12.435 7.396 1.00 93.50 108 LEU A O 1
ATOM 861 N N . ASN A 1 109 ? -5.984 -12.086 5.719 1.00 93.50 109 ASN A N 1
ATOM 862 C CA . ASN A 1 109 ? -5.636 -10.682 5.542 1.00 93.50 109 ASN A CA 1
ATOM 863 C C . ASN A 1 109 ? -6.498 -9.797 6.455 1.00 93.50 109 ASN A C 1
ATOM 865 O O . ASN A 1 109 ? -7.622 -9.426 6.116 1.00 93.50 109 ASN A O 1
ATOM 869 N N . ASP A 1 110 ? -5.946 -9.421 7.600 1.00 93.75 110 ASP A N 1
ATOM 870 C CA . ASP A 1 110 ? -6.505 -8.418 8.507 1.00 93.75 110 ASP A CA 1
ATOM 871 C C . ASP A 1 110 ? -5.949 -7.007 8.235 1.00 93.75 110 ASP A C 1
ATOM 873 O O . ASP A 1 110 ? -6.665 -6.018 8.411 1.00 93.75 110 ASP A O 1
ATOM 877 N N . LYS A 1 111 ? -4.720 -6.912 7.712 1.00 94.81 111 LYS A N 1
ATOM 878 C CA . LYS A 1 111 ? -3.893 -5.696 7.735 1.00 94.81 111 LYS A CA 1
ATOM 879 C C . LYS A 1 111 ? -3.663 -5.006 6.385 1.00 94.81 111 LYS A C 1
ATOM 881 O O . LYS A 1 111 ? -3.400 -3.804 6.353 1.00 94.81 111 LYS A O 1
ATOM 886 N N . PHE A 1 112 ? -3.732 -5.714 5.263 1.00 96.00 112 PHE A N 1
ATOM 887 C CA . PHE A 1 112 ? -3.316 -5.185 3.958 1.00 96.00 112 PHE A CA 1
ATOM 888 C C . PHE A 1 112 ? -4.505 -4.648 3.173 1.00 96.00 112 PHE A C 1
ATOM 890 O O . PHE A 1 112 ? -5.549 -5.299 3.070 1.00 96.00 112 PHE A O 1
ATOM 897 N N . ARG A 1 113 ? -4.363 -3.443 2.627 1.00 95.94 113 ARG A N 1
ATOM 898 C CA . ARG A 1 113 ? -5.397 -2.759 1.846 1.00 95.94 113 ARG A CA 1
ATOM 899 C C . ARG A 1 113 ? -4.766 -2.172 0.591 1.00 95.94 113 ARG A C 1
ATOM 901 O O . ARG A 1 113 ? -4.416 -0.997 0.566 1.00 95.94 113 ARG A O 1
ATOM 908 N N . CYS A 1 114 ? -4.562 -3.013 -0.415 1.00 96.94 114 CYS A N 1
ATOM 909 C CA . CYS A 1 114 ? -3.901 -2.615 -1.651 1.00 96.94 114 CYS A CA 1
ATOM 910 C C . CYS A 1 114 ? -4.764 -1.644 -2.460 1.00 96.94 114 CYS A C 1
ATOM 912 O O . CYS A 1 114 ? -5.986 -1.794 -2.542 1.00 96.94 114 CYS A O 1
ATOM 914 N N . LEU A 1 115 ? -4.112 -0.668 -3.083 1.00 97.88 115 LEU A N 1
ATOM 915 C CA . LEU A 1 115 ? -4.723 0.271 -4.012 1.00 97.88 115 LEU A CA 1
ATOM 916 C C . LEU A 1 115 ? -4.030 0.167 -5.364 1.00 97.88 115 LEU A C 1
ATOM 918 O O . LEU A 1 115 ? -2.801 0.176 -5.428 1.00 97.88 115 LEU A O 1
ATOM 922 N N . ILE A 1 116 ? -4.819 0.118 -6.434 1.00 97.69 116 ILE A N 1
ATOM 923 C CA . ILE A 1 116 ? -4.307 0.172 -7.805 1.00 97.69 116 ILE A CA 1
ATOM 924 C C . ILE A 1 116 ? -4.786 1.472 -8.453 1.00 97.69 116 ILE A C 1
ATOM 926 O O . ILE A 1 116 ? -5.999 1.662 -8.566 1.00 97.69 116 ILE A O 1
ATOM 930 N N . PRO A 1 117 ? -3.892 2.375 -8.895 1.00 97.56 117 PRO A N 1
ATOM 931 C CA . PRO A 1 117 ? 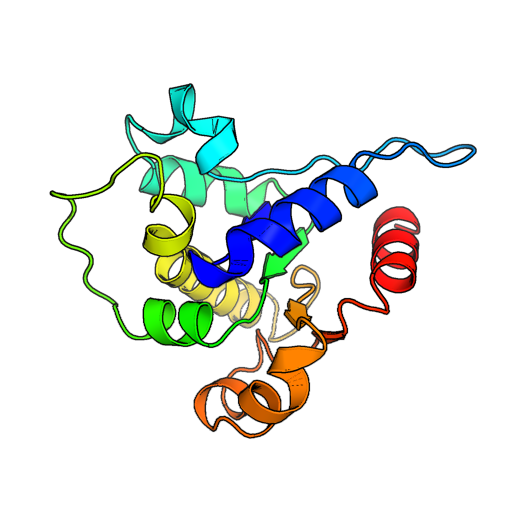-4.297 3.504 -9.721 1.00 97.56 117 PRO A CA 1
ATOM 932 C C . PRO A 1 117 ? -5.023 3.012 -10.973 1.00 97.56 117 PRO A C 1
ATOM 934 O O . PRO A 1 117 ? -4.532 2.112 -11.654 1.00 97.56 117 PRO A O 1
ATOM 937 N N . ASP A 1 118 ? -6.168 3.617 -11.294 1.00 96.69 118 ASP A N 1
ATOM 938 C CA . ASP A 1 118 ? -7.085 3.130 -12.336 1.00 96.69 118 ASP A CA 1
ATOM 939 C C . ASP A 1 118 ? -6.402 2.929 -13.701 1.00 96.69 118 ASP A C 1
ATOM 941 O O . ASP A 1 118 ? -6.731 2.019 -14.460 1.00 96.69 118 ASP A O 1
ATOM 945 N N . LEU A 1 119 ? -5.389 3.748 -13.997 1.00 96.19 119 LEU A N 1
ATOM 946 C CA . LEU A 1 119 ? -4.630 3.679 -15.245 1.00 96.19 119 LEU A CA 1
ATOM 947 C C . LEU A 1 119 ? -3.697 2.457 -15.348 1.00 96.19 119 LEU A C 1
ATOM 949 O O . LEU A 1 119 ? -3.305 2.085 -16.452 1.00 96.19 119 LEU A O 1
ATOM 953 N N . TYR A 1 120 ? -3.358 1.820 -14.223 1.00 95.94 120 TYR A N 1
ATOM 954 C CA . TYR A 1 120 ? -2.510 0.625 -14.164 1.00 95.94 120 TYR A CA 1
ATOM 955 C C . TYR A 1 120 ? -3.289 -0.664 -13.894 1.00 95.94 120 TYR A C 1
ATOM 957 O O . TYR A 1 120 ? -2.688 -1.741 -13.910 1.00 95.94 120 TYR A O 1
ATOM 965 N N . THR A 1 121 ? -4.608 -0.592 -13.676 1.00 94.69 121 THR A N 1
ATOM 966 C CA . THR A 1 121 ? -5.427 -1.752 -13.300 1.00 94.69 121 THR A CA 1
ATOM 967 C C . THR A 1 121 ? -5.230 -2.921 -14.255 1.00 94.69 121 THR A C 1
ATOM 969 O O . THR A 1 121 ? -4.818 -3.985 -13.814 1.00 94.69 121 THR A O 1
ATOM 972 N N . MET A 1 122 ? -5.419 -2.716 -15.561 1.00 92.31 122 MET A N 1
ATOM 973 C CA . MET A 1 122 ? -5.284 -3.793 -16.551 1.00 92.31 122 MET A CA 1
ATOM 974 C C . MET A 1 122 ? -3.862 -4.352 -16.660 1.00 92.31 122 MET A C 1
ATOM 976 O O . MET A 1 122 ? -3.700 -5.542 -16.910 1.00 92.31 122 MET A O 1
ATOM 980 N N . SER A 1 123 ? -2.827 -3.522 -16.512 1.00 93.25 123 SER A N 1
ATOM 981 C CA . SER A 1 123 ? -1.443 -4.009 -16.584 1.00 93.25 123 SER A CA 1
ATOM 982 C C . SER A 1 123 ? -1.061 -4.840 -15.364 1.00 93.25 123 SER A C 1
ATOM 984 O O . SER A 1 123 ? -0.311 -5.794 -15.505 1.00 93.25 123 SER A O 1
ATOM 986 N N . ILE A 1 124 ? -1.582 -4.494 -14.185 1.00 93.19 124 ILE A N 1
ATOM 987 C CA . ILE A 1 124 ? -1.231 -5.166 -12.931 1.00 93.19 124 ILE A CA 1
ATOM 988 C C . ILE A 1 124 ? -2.050 -6.436 -12.742 1.00 93.19 124 ILE A C 1
ATOM 990 O O . ILE A 1 124 ? -1.498 -7.468 -12.385 1.00 93.19 124 ILE A O 1
ATOM 994 N N . THR A 1 125 ? -3.357 -6.402 -13.012 1.00 91.44 125 THR A N 1
ATOM 995 C CA . THR A 1 125 ? -4.225 -7.568 -12.782 1.00 91.44 125 THR A CA 1
ATOM 996 C C . THR A 1 125 ? -3.967 -8.722 -13.746 1.00 91.44 125 THR A C 1
ATOM 998 O O . THR A 1 125 ? -4.389 -9.840 -13.465 1.00 91.44 125 THR A O 1
ATOM 1001 N N . ASN A 1 126 ? -3.267 -8.466 -14.855 1.00 90.19 126 ASN A N 1
ATOM 1002 C CA . ASN A 1 126 ? -2.819 -9.483 -15.805 1.00 90.19 126 ASN A CA 1
ATOM 1003 C C . ASN A 1 126 ? -1.353 -9.909 -15.595 1.00 90.19 126 ASN A C 1
ATOM 1005 O O . ASN A 1 126 ? -0.857 -10.720 -16.372 1.00 90.19 126 ASN A O 1
ATOM 1009 N N . ASP A 1 127 ? -0.646 -9.354 -14.606 1.00 87.75 127 ASP A N 1
ATOM 1010 C CA . ASP A 1 127 ? 0.739 -9.725 -14.307 1.00 87.75 127 ASP A CA 1
ATOM 1011 C C . ASP A 1 127 ? 0.786 -11.005 -13.456 1.00 87.75 127 ASP A C 1
ATOM 1013 O O . ASP A 1 127 ? 0.112 -11.115 -12.429 1.00 87.75 127 ASP A O 1
ATOM 1017 N N . ASP A 1 128 ? 1.605 -11.976 -13.864 1.00 85.75 128 ASP A N 1
ATOM 1018 C CA . ASP A 1 128 ? 1.717 -13.265 -13.172 1.00 85.75 128 ASP A CA 1
ATOM 1019 C C . ASP A 1 128 ? 2.217 -13.117 -11.727 1.00 85.75 128 ASP A C 1
ATOM 1021 O O . ASP A 1 128 ? 1.770 -13.854 -10.842 1.00 85.75 128 ASP A O 1
ATOM 1025 N N . ASN A 1 129 ? 3.099 -12.146 -11.451 1.00 81.62 129 ASN A N 1
ATOM 1026 C CA . ASN A 1 129 ? 3.599 -11.918 -10.094 1.00 81.62 129 ASN A CA 1
ATOM 1027 C C . ASN A 1 129 ? 2.457 -11.468 -9.185 1.00 81.62 129 ASN A C 1
ATOM 1029 O O . ASN A 1 129 ? 2.318 -11.982 -8.078 1.00 81.62 129 ASN A O 1
ATOM 1033 N N . PHE A 1 130 ? 1.599 -10.573 -9.678 1.00 86.81 130 PHE A N 1
ATOM 1034 C CA . PHE A 1 130 ? 0.420 -10.121 -8.948 1.00 86.81 130 PHE A CA 1
ATOM 1035 C C . PHE A 1 130 ? -0.568 -11.263 -8.680 1.00 86.81 130 PHE A C 1
ATOM 1037 O O . PHE A 1 130 ? -1.038 -11.421 -7.554 1.00 86.81 130 PHE A O 1
ATOM 1044 N N . LEU A 1 131 ? -0.859 -12.087 -9.690 1.00 86.94 131 LEU A N 1
ATOM 1045 C CA . LEU A 1 131 ? -1.785 -13.217 -9.554 1.00 86.94 131 LEU A CA 1
ATOM 1046 C C . LEU A 1 131 ? -1.278 -14.285 -8.577 1.00 86.94 131 LEU A C 1
ATOM 1048 O O . LEU A 1 131 ? -2.078 -14.939 -7.905 1.00 86.94 131 LEU A O 1
ATOM 1052 N N . SER A 1 132 ? 0.041 -14.459 -8.494 1.00 87.00 132 SER A N 1
ATOM 1053 C CA . SER A 1 132 ? 0.677 -15.432 -7.603 1.00 87.00 132 SER A CA 1
ATOM 1054 C C . SER A 1 132 ? 0.777 -14.976 -6.142 1.00 87.00 132 SER A C 1
ATOM 1056 O O . SER A 1 132 ? 1.037 -15.805 -5.269 1.00 87.00 132 SER A O 1
ATOM 1058 N N . ASP A 1 133 ? 0.550 -13.690 -5.860 1.00 91.25 133 ASP A N 1
ATOM 1059 C CA . ASP A 1 133 ? 0.766 -13.101 -4.542 1.00 91.25 133 ASP A CA 1
ATOM 1060 C C . ASP A 1 133 ? -0.544 -12.915 -3.748 1.00 91.25 133 ASP A C 1
ATOM 1062 O O . ASP A 1 133 ? -1.311 -11.971 -3.986 1.00 91.25 133 ASP A O 1
ATOM 1066 N N . PRO A 1 134 ? -0.810 -13.763 -2.736 1.00 91.12 134 PRO A N 1
ATOM 1067 C CA . PRO A 1 134 ? -2.034 -13.673 -1.946 1.00 91.12 134 PRO A CA 1
ATOM 1068 C C . PRO A 1 134 ? -2.089 -12.447 -1.025 1.00 91.12 134 PRO A C 1
ATOM 1070 O O . PRO A 1 134 ? -3.158 -12.115 -0.515 1.00 91.12 134 PRO A O 1
ATOM 1073 N N . THR A 1 135 ? -0.965 -11.769 -0.783 1.00 93.50 135 THR A N 1
ATOM 1074 C CA . THR A 1 135 ? -0.931 -10.557 0.047 1.00 93.50 135 THR A CA 1
ATOM 1075 C C . THR A 1 135 ? -1.329 -9.310 -0.734 1.00 93.50 135 THR A C 1
ATOM 1077 O O . THR A 1 135 ? -1.765 -8.328 -0.127 1.00 93.50 135 THR A O 1
ATOM 1080 N N . LEU A 1 136 ? -1.224 -9.359 -2.069 1.00 93.75 136 LEU A N 1
ATOM 1081 C CA . LEU A 1 136 ? -1.513 -8.239 -2.963 1.00 93.75 136 LEU A CA 1
ATOM 1082 C C . LEU A 1 136 ? -2.838 -8.388 -3.725 1.00 93.75 136 LEU A C 1
ATOM 1084 O O . LEU A 1 136 ? -3.403 -7.380 -4.148 1.00 93.75 136 LEU A O 1
ATOM 1088 N N . ASN A 1 137 ? -3.368 -9.608 -3.857 1.00 87.06 137 ASN A N 1
ATOM 1089 C CA . ASN A 1 137 ? -4.544 -9.907 -4.685 1.00 87.06 137 ASN A CA 1
ATOM 1090 C C . ASN A 1 137 ? -5.892 -9.351 -4.171 1.00 87.06 137 ASN A C 1
ATOM 1092 O O . ASN A 1 137 ? -6.868 -9.345 -4.923 1.00 87.06 137 ASN A O 1
ATOM 1096 N N . VAL A 1 138 ? -5.963 -8.850 -2.931 1.00 90.44 138 VAL A N 1
ATOM 1097 C CA . VAL A 1 138 ? -7.124 -8.113 -2.401 1.00 90.44 138 VAL A CA 1
ATOM 1098 C C . VAL A 1 138 ? -6.847 -6.617 -2.492 1.00 90.44 138 VAL A C 1
ATOM 1100 O O . VAL A 1 138 ? -6.071 -6.065 -1.708 1.00 90.44 138 VAL A O 1
ATOM 1103 N N . TRP A 1 139 ? -7.510 -5.952 -3.433 1.00 95.06 139 TRP A N 1
ATOM 1104 C CA . TRP A 1 139 ? -7.265 -4.550 -3.763 1.00 95.06 139 TRP A CA 1
ATOM 1105 C C . TRP A 1 139 ? -8.555 -3.796 -4.092 1.00 95.06 139 TRP A C 1
ATOM 1107 O O . TRP A 1 139 ? -9.598 -4.394 -4.360 1.00 95.06 139 TRP A O 1
ATOM 1117 N N . LEU A 1 140 ? -8.458 -2.468 -4.080 1.00 96.56 140 LEU A N 1
ATOM 1118 C CA . LEU A 1 140 ? -9.474 -1.549 -4.592 1.00 96.56 140 LEU A CA 1
ATOM 1119 C C . LEU A 1 140 ? -8.854 -0.624 -5.647 1.00 96.56 140 LEU A C 1
ATOM 1121 O O . LEU A 1 140 ? -7.675 -0.266 -5.522 1.00 96.56 140 LEU A O 1
ATOM 1125 N N . PRO A 1 141 ? -9.603 -0.228 -6.689 1.00 96.88 141 PRO A N 1
ATOM 1126 C CA . PRO A 1 141 ? -9.145 0.830 -7.573 1.00 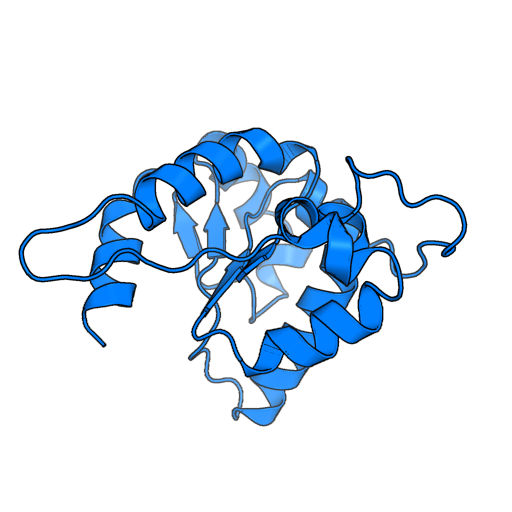96.88 141 PRO A CA 1
ATOM 1127 C C . PRO A 1 141 ? -9.031 2.139 -6.784 1.00 96.88 141 PRO A C 1
ATOM 1129 O O . PRO A 1 141 ? -9.744 2.359 -5.801 1.00 96.88 141 PRO A O 1
ATOM 1132 N N . LEU A 1 142 ? -8.128 3.024 -7.199 1.00 96.44 142 LEU A N 1
ATOM 1133 C CA . LEU A 1 142 ? -7.925 4.297 -6.509 1.00 96.44 142 LEU A CA 1
ATOM 1134 C C . LEU A 1 142 ? -9.179 5.188 -6.549 1.00 96.44 142 LEU A C 1
ATOM 1136 O O . LEU A 1 142 ? -9.436 5.923 -5.595 1.00 96.44 142 LEU A O 1
ATOM 1140 N N . SER A 1 143 ? -9.998 5.072 -7.595 1.00 96.56 143 SER A N 1
ATOM 1141 C CA . SER A 1 143 ? -11.330 5.685 -7.668 1.00 96.56 143 SER A CA 1
ATOM 1142 C C . SER A 1 143 ? -12.263 5.303 -6.503 1.00 96.56 143 SER A C 1
ATOM 1144 O O . SER A 1 143 ? -13.095 6.119 -6.106 1.00 96.56 143 SER A O 1
ATOM 1146 N N . ASP A 1 144 ? -12.060 4.143 -5.869 1.00 96.50 144 ASP A N 1
ATOM 1147 C CA . ASP A 1 144 ? -12.829 3.660 -4.713 1.00 96.50 144 ASP A CA 1
ATOM 1148 C C . ASP A 1 144 ? -12.181 3.992 -3.353 1.00 96.50 144 ASP A C 1
ATOM 1150 O O . ASP A 1 144 ? -12.530 3.415 -2.315 1.00 96.50 144 ASP A O 1
ATOM 1154 N N . LEU A 1 145 ? -11.256 4.958 -3.306 1.00 95.56 145 LEU A N 1
ATOM 1155 C CA . LEU A 1 145 ? -10.563 5.360 -2.076 1.00 95.56 145 LEU A CA 1
ATOM 1156 C C . LEU A 1 145 ? -11.524 5.719 -0.929 1.00 95.56 145 LEU A C 1
ATOM 1158 O O . LEU A 1 145 ? -11.251 5.415 0.233 1.00 95.56 145 LEU A O 1
ATOM 1162 N N . ASP A 1 146 ? -12.671 6.335 -1.220 1.00 94.25 146 ASP A N 1
ATOM 1163 C CA . ASP A 1 146 ? -13.654 6.684 -0.188 1.00 94.25 146 ASP A CA 1
ATOM 1164 C C . ASP A 1 146 ? -14.299 5.466 0.483 1.00 94.25 146 ASP A C 1
ATOM 1166 O O . ASP A 1 146 ? -14.579 5.500 1.693 1.00 94.25 146 ASP A O 1
ATOM 1170 N N . THR A 1 147 ? -14.463 4.373 -0.264 1.00 93.19 147 THR A N 1
ATOM 1171 C CA . THR A 1 147 ? -14.893 3.080 0.272 1.00 93.19 147 THR A CA 1
ATOM 1172 C C . THR A 1 147 ? -13.853 2.559 1.253 1.00 93.19 147 THR A C 1
ATOM 1174 O O . THR A 1 147 ? -14.203 2.204 2.382 1.00 93.19 147 THR A O 1
ATOM 1177 N N . LEU A 1 148 ? -12.570 2.605 0.881 1.00 94.19 148 LEU A N 1
ATOM 1178 C CA . LEU A 1 148 ? -11.483 2.159 1.749 1.00 94.19 148 LEU A CA 1
ATOM 1179 C C . LEU A 1 148 ? -11.448 2.933 3.071 1.00 94.19 148 LEU A C 1
ATOM 1181 O O . LEU A 1 148 ? -11.428 2.329 4.145 1.00 94.19 148 LEU A O 1
ATOM 1185 N N . VAL A 1 149 ? -11.490 4.265 3.013 1.00 93.62 149 VAL A N 1
ATOM 1186 C CA . VAL A 1 149 ? -11.444 5.087 4.232 1.00 93.62 149 VAL A CA 1
ATOM 1187 C C . VAL A 1 149 ? -12.665 4.826 5.117 1.00 93.62 149 VAL A C 1
ATOM 1189 O O . VAL A 1 149 ? -12.559 4.792 6.343 1.00 93.62 149 VAL A O 1
ATOM 1192 N N . SER A 1 150 ? -13.832 4.599 4.512 1.00 91.38 150 SER A N 1
ATOM 1193 C CA . SER A 1 150 ? -15.043 4.247 5.256 1.00 91.38 150 SER A CA 1
ATOM 1194 C C . SER A 1 150 ? -14.901 2.919 5.999 1.00 91.38 150 SER A C 1
ATOM 1196 O O . SER A 1 150 ? -15.396 2.812 7.117 1.00 91.38 150 SER A O 1
ATOM 1198 N N . VAL A 1 151 ? -14.222 1.930 5.411 1.00 89.56 151 VAL A N 1
ATOM 1199 C CA . VAL A 1 151 ? -13.911 0.647 6.062 1.00 89.56 151 VAL A CA 1
ATOM 1200 C C . VAL A 1 151 ? -12.895 0.835 7.188 1.00 89.56 151 VAL A C 1
ATOM 1202 O O . VAL A 1 151 ? -13.137 0.372 8.297 1.00 89.56 151 VAL A O 1
ATOM 1205 N N . MET A 1 152 ? -11.804 1.565 6.941 1.00 91.31 152 MET A N 1
ATOM 1206 C CA . MET A 1 152 ? -10.749 1.796 7.939 1.00 91.31 152 MET A CA 1
ATOM 1207 C C . MET A 1 152 ? -11.258 2.502 9.199 1.00 91.31 152 MET A C 1
ATOM 1209 O O . MET A 1 152 ? -10.773 2.222 10.286 1.00 91.31 152 MET A O 1
ATOM 1213 N N . LEU A 1 153 ? -12.243 3.393 9.053 1.00 89.31 153 LEU A N 1
ATOM 1214 C CA . LEU A 1 153 ? -12.836 4.163 10.149 1.00 89.31 153 LEU A CA 1
ATOM 1215 C C . LEU A 1 153 ? -14.057 3.495 10.808 1.00 89.31 153 LEU A C 1
ATOM 1217 O O . LEU A 1 153 ? -14.693 4.117 11.663 1.00 89.31 153 LEU A O 1
ATOM 1221 N N . LYS A 1 154 ? -14.506 2.330 10.329 1.00 79.94 154 LYS A N 1
ATOM 1222 C CA . LYS A 1 154 ? -15.642 1.589 10.915 1.00 79.94 154 LYS A CA 1
ATOM 1223 C C . LYS A 1 154 ? -15.221 0.657 12.053 1.00 79.94 154 LYS A C 1
ATOM 1225 O O . LYS A 1 154 ? -16.105 0.219 12.784 1.00 79.94 154 LYS A O 1
ATOM 1230 N N . ASN A 1 155 ? -13.924 0.382 12.166 1.00 54.53 155 ASN A N 1
ATOM 1231 C CA . ASN A 1 155 ? -13.329 -0.448 13.207 1.00 54.53 155 ASN A CA 1
ATOM 1232 C C . ASN A 1 155 ? -12.915 0.396 14.411 1.00 54.53 155 ASN A C 1
ATOM 1234 O O . ASN A 1 155 ? -12.419 1.522 14.180 1.00 54.53 155 ASN A O 1
#